Protein AF-A0A2S9FP49-F1 (afdb_monomer)

Secondary structure (DSSP, 8-state):
--HHHHHHHHHHHHT-SSTT-TTSBPTTT-PBPEEEE-SS-EEEE-HHHHHTTPPPPP-TTTTTT-

Solvent-accessible surface area (backbone atoms only — not comparable to full-atom values): 4067 Å² total; per-residue (Å²): 140,58,66,72,63,51,52,56,52,50,56,57,53,71,72,43,82,40,66,98,32,63,78,34,64,30,89,85,79,56,51,58,17,40,68,36,36,43,76,89,51,68,52,49,44,39,32,62,85,77,49,78,55,50,80,76,75,70,33,61,62,62,75,77,77,110

Nearest PDB structures (foldseek):
  1nnj-assembly1_A  TM=9.080E-01  e=5.355E-03  Lactococcus lactis
  1tdz-assembly1_A  TM=9.056E-01  e=8.595E-03  Lactococcus lactis
  4cis-assembly1_B  TM=9.047E-01  e=8.595E-03  Lactococcus cremoris
  1kfv-assembly2_B  TM=8.799E-01  e=8.595E-03  Lactococcus lactis
  1kfv-assembly1_A  TM=8.704E-01  e=9.196E-03  Lactococcus lactis

Structure (mmCIF, N/CA/C/O backbone):
data_AF-A0A2S9FP49-F1
#
_entry.id   AF-A0A2S9FP49-F1
#
loop_
_atom_site.group_PDB
_atom_site.id
_atom_site.type_symbol
_atom_site.label_atom_id
_atom_site.label_alt_id
_atom_site.label_comp_id
_atom_site.label_asym_id
_atom_site.label_entity_id
_atom_site.label_seq_id
_atom_site.pdbx_PDB_ins_code
_atom_site.Cartn_x
_atom_site.Cartn_y
_atom_site.Cartn_z
_atom_site.occupancy
_atom_site.B_iso_or_equiv
_atom_site.auth_seq_id
_atom_site.auth_comp_id
_atom_site.auth_asym_id
_atom_site.auth_atom_id
_atom_site.pdbx_PDB_model_num
ATOM 1 N N . VAL A 1 1 ? 17.601 -30.299 12.421 1.00 57.22 1 VAL A N 1
ATOM 2 C CA . VAL A 1 1 ? 17.874 -28.841 12.365 1.00 57.22 1 VAL A CA 1
ATOM 3 C C . VAL A 1 1 ? 16.794 -28.199 11.500 1.00 57.22 1 VAL A C 1
ATOM 5 O O . VAL A 1 1 ? 16.775 -28.471 10.312 1.00 57.22 1 VAL A O 1
ATOM 8 N N . GLY A 1 2 ? 15.817 -27.475 12.059 1.00 61.59 2 GLY A N 1
ATOM 9 C CA . GLY A 1 2 ? 14.738 -26.895 11.232 1.00 61.59 2 GLY A CA 1
ATOM 10 C C . GLY A 1 2 ? 13.579 -26.260 12.002 1.00 61.59 2 GLY A C 1
ATOM 11 O O . GLY A 1 2 ? 13.101 -25.200 11.614 1.00 61.59 2 GLY A O 1
ATOM 12 N N . GLN A 1 3 ? 13.188 -26.842 13.138 1.00 64.88 3 GLN A N 1
ATOM 13 C CA . GLN A 1 3 ? 12.056 -26.350 13.935 1.00 64.88 3 GLN A CA 1
ATOM 14 C C . GLN A 1 3 ? 12.333 -24.971 14.556 1.00 64.88 3 GLN A C 1
ATOM 16 O O . GLN A 1 3 ? 11.530 -24.064 14.381 1.00 64.88 3 GLN A O 1
ATOM 21 N N . GLY A 1 4 ? 13.512 -24.759 15.156 1.00 72.19 4 GLY A N 1
ATOM 22 C CA . GLY A 1 4 ? 13.871 -23.455 15.737 1.00 72.19 4 GLY A CA 1
ATOM 23 C C . GLY A 1 4 ? 13.906 -22.310 14.715 1.00 72.19 4 GLY A C 1
ATOM 24 O O . GLY A 1 4 ? 13.443 -21.209 14.992 1.00 72.19 4 GLY A O 1
ATOM 25 N N . ALA A 1 5 ? 14.373 -22.576 13.491 1.00 73.69 5 ALA A N 1
ATOM 26 C CA . ALA A 1 5 ? 14.377 -21.577 12.422 1.00 73.69 5 ALA A CA 1
ATOM 27 C C . ALA A 1 5 ? 12.962 -21.266 11.893 1.00 73.69 5 ALA A C 1
ATOM 29 O O . ALA A 1 5 ? 12.700 -20.140 11.466 1.00 73.69 5 ALA A O 1
ATOM 30 N N . ALA A 1 6 ? 12.050 -22.243 11.911 1.00 72.12 6 ALA A N 1
ATOM 31 C CA . ALA A 1 6 ? 10.659 -22.043 11.515 1.00 72.12 6 ALA A CA 1
ATOM 32 C C 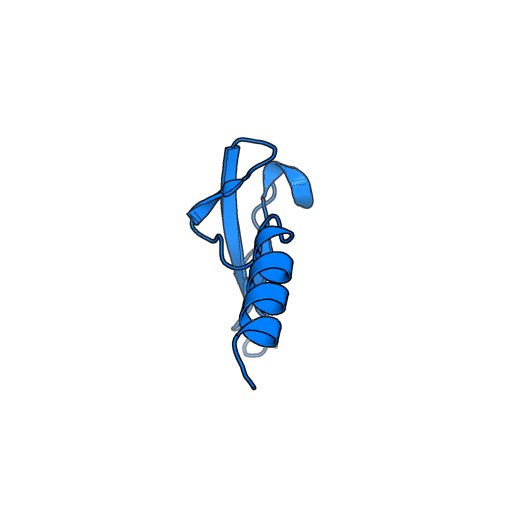. ALA A 1 6 ? 9.903 -21.163 12.524 1.00 72.12 6 ALA A C 1
ATOM 34 O O . ALA A 1 6 ? 9.197 -20.244 12.106 1.00 72.12 6 ALA A O 1
ATOM 35 N N . THR A 1 7 ? 10.113 -21.378 13.827 1.00 74.75 7 THR A N 1
ATOM 36 C CA . THR A 1 7 ? 9.512 -20.561 14.894 1.00 74.75 7 THR A CA 1
ATOM 37 C C . THR A 1 7 ? 9.939 -19.098 14.779 1.00 74.75 7 THR A C 1
ATOM 39 O O . THR A 1 7 ? 9.085 -18.225 14.638 1.00 74.75 7 THR A O 1
ATOM 42 N N . LEU A 1 8 ? 11.250 -18.848 14.655 1.00 77.56 8 LEU A N 1
ATOM 43 C CA . LEU A 1 8 ? 11.806 -17.498 14.491 1.00 77.56 8 LEU A CA 1
ATOM 44 C C . LEU A 1 8 ? 11.238 -16.763 13.261 1.00 77.56 8 LEU A C 1
ATOM 46 O O . LEU A 1 8 ? 10.974 -15.559 13.298 1.00 77.56 8 LEU A O 1
ATOM 50 N N . LYS A 1 9 ? 11.020 -17.475 12.145 1.00 72.94 9 LYS A N 1
ATOM 51 C CA . LYS A 1 9 ? 10.380 -16.906 10.945 1.00 72.94 9 LYS A CA 1
ATOM 52 C C . LYS A 1 9 ? 8.904 -16.568 11.179 1.00 72.94 9 LYS A C 1
ATOM 54 O O . LYS A 1 9 ? 8.439 -15.541 10.681 1.00 72.94 9 LYS A O 1
ATOM 59 N N . GLY A 1 10 ? 8.180 -17.417 11.907 1.00 71.94 10 GLY A N 1
ATOM 60 C CA . GLY A 1 10 ? 6.781 -17.194 12.275 1.00 71.94 10 GLY A CA 1
ATOM 61 C C . GLY A 1 10 ? 6.606 -15.956 13.153 1.00 71.94 10 GLY A C 1
ATOM 62 O O . GLY A 1 1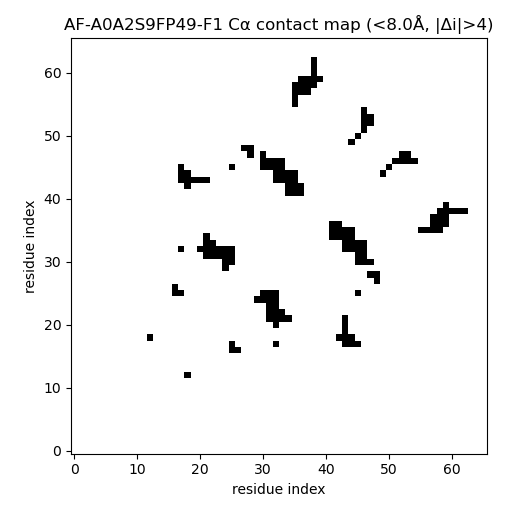0 ? 5.798 -15.088 12.825 1.00 71.94 10 GLY A O 1
ATOM 63 N N . GLU A 1 11 ? 7.427 -15.826 14.196 1.00 78.19 11 GLU A N 1
ATOM 64 C CA . GLU A 1 11 ? 7.436 -14.672 15.107 1.00 78.1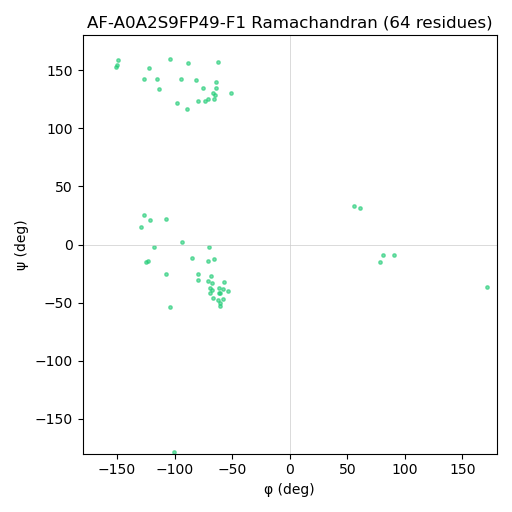9 11 GLU A CA 1
ATOM 65 C C . GLU A 1 11 ? 7.764 -13.363 14.379 1.00 78.19 11 GLU A C 1
ATOM 67 O O . GLU A 1 11 ? 7.104 -12.341 14.566 1.00 78.19 11 GLU A O 1
ATOM 72 N N . LYS A 1 12 ? 8.733 -13.3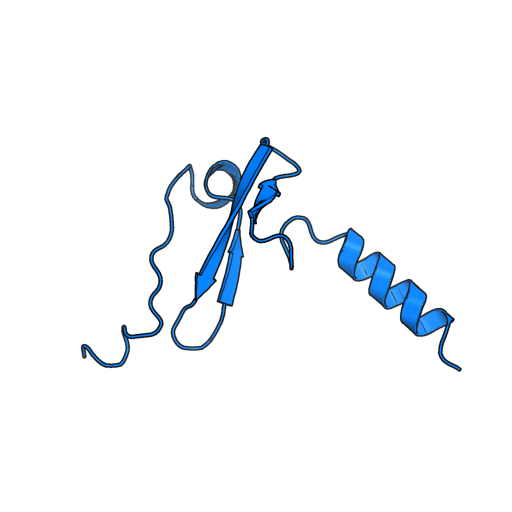87 13.456 1.00 74.94 12 LYS A N 1
ATOM 73 C CA . LYS A 1 12 ? 9.020 -12.215 12.621 1.00 74.94 12 LYS A CA 1
ATOM 74 C C . LYS A 1 12 ? 7.806 -11.805 11.784 1.00 74.94 12 LYS A C 1
ATOM 76 O O . LYS A 1 12 ? 7.536 -10.615 11.644 1.00 74.94 12 LYS A O 1
ATOM 81 N N . ARG A 1 13 ? 7.084 -12.770 11.202 1.00 73.94 13 ARG A N 1
ATOM 82 C CA . ARG A 1 13 ? 5.913 -12.491 10.356 1.00 73.94 13 ARG A CA 1
ATOM 83 C C . ARG A 1 13 ? 4.743 -11.939 11.171 1.00 73.94 13 ARG A C 1
ATOM 85 O O . ARG A 1 13 ? 4.059 -11.049 10.673 1.00 73.94 13 ARG A O 1
ATOM 92 N N . SER A 1 14 ? 4.530 -12.419 12.398 1.00 73.25 14 SER A N 1
ATOM 93 C CA . SER A 1 14 ? 3.455 -11.925 13.269 1.00 73.25 14 SER A CA 1
ATOM 94 C C . SER A 1 14 ? 3.687 -10.489 13.753 1.00 73.25 14 SER A C 1
ATOM 96 O O . SER A 1 14 ? 2.720 -9.759 13.952 1.00 73.25 14 SER A O 1
ATOM 98 N N . GLY A 1 15 ? 4.945 -10.042 13.855 1.00 80.12 15 GLY A N 1
ATOM 99 C CA . GLY A 1 15 ? 5.284 -8.653 14.189 1.00 80.12 15 GLY A CA 1
ATOM 100 C C . GLY A 1 15 ? 4.992 -7.622 13.085 1.00 80.12 15 GLY A C 1
ATOM 101 O O . GLY A 1 15 ? 4.980 -6.418 13.350 1.00 80.12 15 GLY A O 1
ATOM 102 N N . LEU A 1 16 ? 4.747 -8.049 11.840 1.00 88.81 16 LEU A N 1
ATOM 103 C CA . LEU A 1 16 ? 4.520 -7.141 10.711 1.00 88.81 16 LEU A CA 1
ATOM 104 C C . LEU A 1 16 ? 3.034 -6.780 10.574 1.00 88.81 16 LEU A C 1
ATOM 106 O O . LEU A 1 16 ? 2.194 -7.615 10.251 1.00 88.81 16 LEU A O 1
ATOM 110 N N . ARG A 1 17 ? 2.705 -5.494 10.749 1.00 93.19 17 ARG A N 1
ATOM 111 C CA . ARG A 1 17 ? 1.308 -5.018 10.820 1.00 93.19 17 ARG A CA 1
ATOM 112 C C . ARG A 1 17 ? 0.508 -5.120 9.521 1.00 93.19 17 ARG A C 1
ATOM 114 O O . ARG A 1 17 ? -0.704 -5.286 9.581 1.00 93.19 17 ARG A O 1
ATOM 121 N N . VAL A 1 18 ? 1.153 -4.961 8.365 1.00 96.75 18 VAL A N 1
ATOM 122 C CA . VAL A 1 18 ? 0.475 -4.920 7.049 1.00 96.75 18 VAL A CA 1
ATOM 123 C C . VAL A 1 18 ? 1.018 -5.939 6.053 1.00 96.75 18 VAL A C 1
ATOM 125 O O . VAL A 1 18 ? 0.368 -6.220 5.049 1.00 96.75 18 VAL A O 1
ATOM 128 N N . HIS A 1 19 ? 2.192 -6.512 6.322 1.00 95.62 19 HIS A N 1
ATOM 129 C CA . HIS A 1 19 ? 2.857 -7.391 5.371 1.00 95.62 19 HIS A CA 1
ATOM 130 C C . HIS A 1 19 ? 2.071 -8.690 5.154 1.00 95.62 19 HIS A C 1
ATOM 132 O O . HIS A 1 19 ? 1.710 -9.357 6.121 1.00 95.62 19 HIS A O 1
ATOM 138 N N . ALA A 1 20 ? 1.840 -9.061 3.892 1.00 93.62 20 ALA A N 1
ATOM 139 C CA . ALA A 1 20 ? 1.027 -10.212 3.486 1.00 93.62 20 ALA A CA 1
ATOM 140 C C . ALA A 1 20 ? -0.415 -10.194 4.042 1.00 93.62 20 ALA A C 1
ATOM 142 O O . ALA A 1 20 ? -0.983 -11.246 4.333 1.00 93.62 20 ALA A O 1
ATOM 143 N N . ARG A 1 21 ? -0.997 -8.997 4.207 1.00 95.38 21 ARG A N 1
ATOM 144 C CA . ARG A 1 21 ? -2.366 -8.789 4.711 1.00 95.38 21 ARG A CA 1
ATOM 145 C C . ARG A 1 21 ? -3.271 -8.028 3.736 1.00 95.38 21 ARG A C 1
ATOM 147 O O . ARG A 1 21 ? -4.257 -7.446 4.168 1.00 95.38 21 ARG A O 1
ATOM 154 N N . THR A 1 22 ? -2.949 -7.995 2.444 1.00 97.06 22 THR A N 1
ATOM 155 C CA . THR A 1 22 ? -3.795 -7.361 1.417 1.00 97.06 22 THR A CA 1
ATOM 156 C C . THR A 1 22 ? -5.235 -7.874 1.509 1.00 97.06 22 THR A C 1
ATOM 158 O O . THR A 1 22 ? -5.452 -9.080 1.573 1.00 97.06 22 THR A O 1
ATOM 161 N N . GLY A 1 23 ? -6.211 -6.966 1.541 1.00 96.94 23 GLY A N 1
ATOM 162 C CA . GLY A 1 23 ? -7.635 -7.290 1.686 1.00 96.94 23 GLY A CA 1
ATOM 163 C C . GLY A 1 23 ? -8.098 -7.559 3.122 1.00 96.94 23 GLY A C 1
ATOM 164 O O . GLY A 1 23 ? -9.298 -7.639 3.358 1.00 96.94 23 G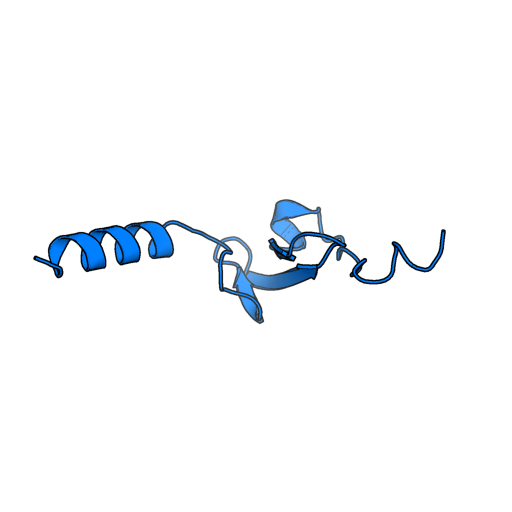LY A O 1
ATOM 165 N N . LEU A 1 24 ? -7.186 -7.662 4.094 1.00 97.56 24 LEU A N 1
ATOM 166 C CA . LEU A 1 24 ? -7.536 -7.822 5.506 1.00 97.56 24 LEU A CA 1
ATOM 167 C C . LEU A 1 24 ? -7.709 -6.459 6.196 1.00 97.56 24 LEU A C 1
ATOM 169 O O . LEU A 1 24 ? -7.098 -5.470 5.774 1.00 97.56 24 LEU A O 1
ATOM 173 N N . PRO A 1 25 ? -8.480 -6.399 7.297 1.00 97.94 25 PRO A N 1
ATOM 174 C CA . PRO A 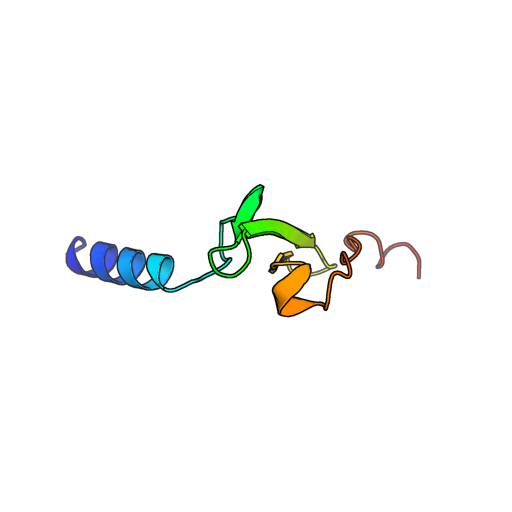1 25 ? -8.603 -5.183 8.089 1.00 97.94 25 PRO A CA 1
ATOM 175 C C . PRO A 1 25 ? -7.264 -4.792 8.724 1.00 97.94 25 PRO A C 1
ATOM 177 O O . PRO A 1 25 ? -6.495 -5.631 9.220 1.00 97.94 25 PRO A O 1
ATOM 180 N N . CYS A 1 26 ? -6.993 -3.490 8.722 1.00 97.12 26 CYS A N 1
ATOM 181 C CA . CYS A 1 26 ? -5.854 -2.882 9.385 1.00 97.12 26 CYS A CA 1
ATOM 182 C C . CYS A 1 26 ? -5.987 -3.076 10.902 1.00 97.12 26 CYS A C 1
ATOM 184 O O . CYS A 1 26 ? -7.006 -2.681 11.469 1.00 97.12 26 CYS A O 1
ATOM 186 N N . PRO A 1 27 ? -4.954 -3.590 11.596 1.00 95.38 27 PRO A N 1
ATOM 187 C CA . PRO A 1 27 ? -5.020 -3.826 13.040 1.00 95.38 27 PRO A CA 1
ATOM 188 C C . PRO A 1 27 ? -5.039 -2.538 13.885 1.00 95.38 27 PRO A C 1
ATOM 190 O O . PRO A 1 27 ? -5.079 -2.625 15.105 1.00 95.38 27 PRO A O 1
ATOM 193 N N . VAL A 1 28 ? -4.955 -1.356 13.259 1.00 96.12 28 VAL A N 1
ATOM 194 C CA . VAL A 1 28 ? -4.974 -0.052 13.942 1.00 96.12 28 VAL A CA 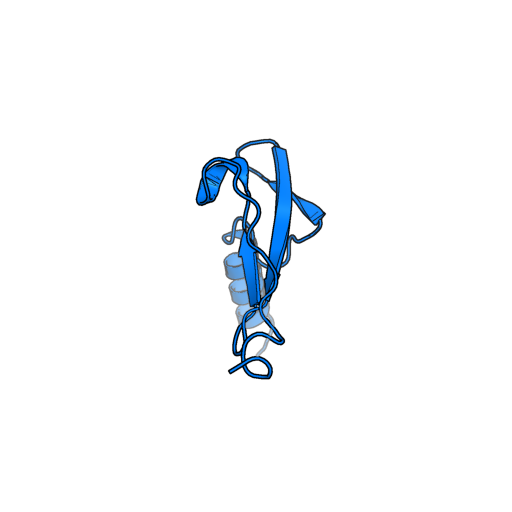1
ATOM 195 C C . VAL A 1 28 ? -6.327 0.639 13.776 1.00 96.12 28 VAL A C 1
ATOM 197 O O . VAL A 1 28 ? -6.931 1.020 14.769 1.00 96.12 28 VAL A O 1
ATOM 200 N N . CYS A 1 29 ? -6.805 0.806 12.538 1.00 97.38 29 CYS A N 1
ATOM 201 C CA . CYS A 1 29 ? -8.010 1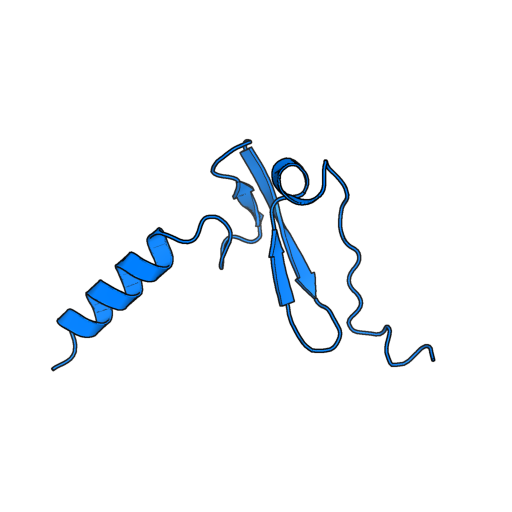.594 12.241 1.00 97.38 29 CYS A CA 1
ATOM 202 C C . CYS A 1 29 ? -9.163 0.797 11.612 1.00 97.38 29 CYS A C 1
ATOM 204 O O . CYS A 1 29 ? -10.203 1.378 11.324 1.00 97.38 29 CYS A O 1
ATOM 206 N N . GLY A 1 30 ? -8.988 -0.499 11.337 1.00 97.12 30 GLY A N 1
ATOM 207 C CA . GLY A 1 30 ? -10.012 -1.346 10.714 1.00 97.12 30 GLY A CA 1
ATOM 208 C C . GLY A 1 30 ? -10.178 -1.195 9.195 1.00 97.12 30 GLY A C 1
ATOM 209 O O . GLY A 1 30 ? -10.745 -2.093 8.579 1.00 97.12 30 GLY A O 1
ATOM 210 N N . ASP A 1 31 ? -9.648 -0.136 8.570 1.00 97.81 31 ASP A N 1
ATOM 211 C CA . ASP A 1 31 ? -9.704 0.036 7.108 1.00 97.81 31 ASP A CA 1
ATOM 212 C C . ASP A 1 31 ? -8.955 -1.089 6.371 1.00 97.81 31 ASP A C 1
ATOM 214 O O . ASP A 1 31 ? -8.061 -1.738 6.916 1.00 97.81 31 ASP A O 1
ATOM 218 N N . THR A 1 32 ? -9.307 -1.334 5.115 1.00 98.25 32 THR A N 1
ATOM 219 C CA . THR A 1 32 ? -8.738 -2.425 4.323 1.00 98.25 32 THR A CA 1
ATOM 220 C C . THR A 1 32 ? -7.286 -2.134 3.952 1.00 98.25 32 THR A C 1
ATOM 222 O O . THR A 1 32 ? -6.972 -1.128 3.311 1.00 98.25 32 THR A O 1
ATOM 225 N N . VAL A 1 33 ? -6.384 -3.058 4.287 1.00 98.12 33 VAL A N 1
ATOM 226 C CA . VAL A 1 33 ? -4.997 -3.019 3.811 1.00 98.12 33 VAL A CA 1
ATOM 227 C C . VAL A 1 33 ? -4.982 -3.230 2.296 1.00 98.12 33 VAL A C 1
ATOM 229 O O . VAL A 1 33 ? -5.497 -4.224 1.783 1.00 98.12 33 VAL A O 1
ATOM 232 N N . ARG A 1 34 ? -4.361 -2.302 1.569 1.00 97.69 34 ARG A N 1
ATOM 233 C CA . ARG A 1 34 ? -4.209 -2.340 0.111 1.00 97.69 34 ARG A CA 1
ATOM 234 C C . ARG A 1 34 ? -2.793 -2.730 -0.277 1.00 97.69 34 ARG A C 1
ATOM 236 O O . ARG A 1 34 ? -1.860 -2.570 0.503 1.00 97.69 34 ARG A O 1
ATOM 243 N N . GLU A 1 35 ? -2.631 -3.194 -1.506 1.00 97.06 35 GLU A N 1
ATOM 244 C CA . GLU A 1 35 ? -1.328 -3.409 -2.128 1.00 97.06 35 GLU A CA 1
ATOM 245 C C . GLU A 1 35 ? -1.173 -2.463 -3.313 1.00 97.06 35 GLU A C 1
ATOM 247 O O . GLU A 1 35 ? -2.135 -2.187 -4.029 1.00 97.06 35 GLU A O 1
ATOM 252 N N . VAL A 1 36 ? 0.037 -1.951 -3.504 1.00 95.50 36 VAL A N 1
ATOM 253 C CA . VAL A 1 36 ? 0.418 -1.182 -4.687 1.00 95.50 36 VAL A CA 1
ATOM 254 C C . VAL A 1 36 ? 1.665 -1.804 -5.289 1.00 95.50 36 VAL A C 1
ATOM 256 O O . VAL A 1 36 ? 2.556 -2.247 -4.560 1.00 95.50 36 VAL A O 1
ATOM 259 N N . SER A 1 37 ? 1.740 -1.834 -6.618 1.00 93.44 37 SER A N 1
ATOM 260 C CA . SER A 1 37 ? 2.965 -2.198 -7.317 1.00 93.44 37 SER A CA 1
ATOM 261 C C . SER A 1 37 ? 3.536 -1.014 -8.086 1.00 93.44 37 SER A C 1
ATOM 263 O O . SER A 1 37 ? 2.848 -0.292 -8.806 1.00 93.44 37 SER A O 1
ATOM 265 N N . PHE A 1 38 ? 4.836 -0.833 -7.923 1.00 88.25 38 PHE A N 1
ATOM 266 C CA . PHE A 1 38 ? 5.693 0.037 -8.708 1.00 88.25 38 PHE A CA 1
ATOM 267 C C . PHE A 1 38 ? 6.464 -0.805 -9.731 1.00 88.25 38 PHE A C 1
ATOM 269 O O . PHE A 1 38 ? 6.288 -2.020 -9.809 1.00 88.25 38 PHE A O 1
ATOM 276 N N . ALA A 1 39 ? 7.319 -0.159 -10.523 1.00 86.31 39 ALA A N 1
ATOM 277 C CA . ALA A 1 39 ? 8.077 -0.817 -11.586 1.00 86.31 39 ALA A CA 1
ATOM 278 C C . ALA A 1 39 ? 8.952 -1.990 -11.097 1.00 86.31 39 ALA A C 1
ATOM 280 O O . ALA A 1 39 ? 9.172 -2.939 -11.839 1.00 86.31 39 ALA A O 1
ATOM 281 N N . ASP A 1 40 ? 9.463 -1.910 -9.871 1.00 86.00 40 ASP A N 1
ATOM 282 C CA . ASP A 1 40 ? 10.480 -2.809 -9.316 1.00 86.00 40 ASP A CA 1
ATOM 283 C C . ASP A 1 40 ? 10.051 -3.507 -8.018 1.00 86.00 40 ASP A C 1
ATOM 285 O O . ASP A 1 40 ? 10.703 -4.446 -7.569 1.00 86.00 40 ASP A O 1
ATOM 289 N N . LYS A 1 41 ? 8.975 -3.037 -7.384 1.00 90.06 41 LYS A N 1
ATOM 290 C CA . LYS A 1 41 ? 8.567 -3.487 -6.051 1.00 90.06 41 LYS A CA 1
ATOM 291 C C . LYS A 1 41 ? 7.070 -3.385 -5.848 1.00 90.06 41 LYS A C 1
ATOM 293 O O . LYS A 1 41 ? 6.420 -2.499 -6.395 1.00 90.06 41 LYS A O 1
ATOM 298 N N . SER A 1 42 ? 6.549 -4.232 -4.977 1.00 93.81 42 SER A N 1
ATOM 299 C CA . SER A 1 42 ? 5.207 -4.106 -4.423 1.00 93.81 42 SER A CA 1
ATOM 300 C C . SER A 1 42 ? 5.275 -4.026 -2.905 1.00 93.81 42 SER A C 1
ATOM 302 O O . SER A 1 42 ? 6.210 -4.528 -2.277 1.00 93.81 42 SER A O 1
ATOM 304 N N . PHE A 1 43 ? 4.297 -3.355 -2.305 1.00 94.94 43 PHE A N 1
ATOM 305 C CA . PHE A 1 43 ? 4.144 -3.343 -0.856 1.00 94.94 43 PHE A CA 1
ATOM 306 C C . PHE A 1 43 ? 2.684 -3.188 -0.448 1.00 94.94 43 PHE A C 1
ATOM 308 O O . PHE A 1 43 ? 1.864 -2.625 -1.178 1.00 94.94 43 PHE A O 1
ATOM 315 N N . GLN A 1 44 ? 2.381 -3.675 0.755 1.00 97.19 44 GLN A N 1
ATOM 316 C CA . GLN A 1 44 ? 1.085 -3.507 1.396 1.00 97.19 44 GLN A CA 1
ATOM 317 C C . GLN A 1 44 ? 1.085 -2.294 2.330 1.00 97.19 44 GLN A C 1
ATOM 319 O O . GLN A 1 44 ? 2.065 -2.048 3.032 1.00 97.19 44 GLN A O 1
ATOM 324 N N . TYR A 1 45 ? -0.021 -1.555 2.377 1.00 97.56 45 TYR A N 1
ATOM 325 C CA . TYR A 1 45 ? -0.187 -0.371 3.217 1.00 97.56 45 TYR A CA 1
ATOM 326 C C . TYR A 1 45 ? -1.649 -0.185 3.646 1.00 97.56 45 TYR A C 1
ATOM 328 O O . TYR A 1 45 ? -2.570 -0.696 3.015 1.00 97.56 45 TYR A O 1
ATOM 336 N N . CYS A 1 46 ? -1.872 0.560 4.728 1.00 98.19 46 CYS A N 1
ATOM 337 C CA . CYS A 1 46 ? -3.206 1.020 5.122 1.00 98.19 46 CYS A CA 1
ATOM 338 C C . CYS A 1 46 ? -3.405 2.465 4.633 1.00 98.19 46 CYS A C 1
ATOM 340 O O . CYS A 1 46 ? -2.614 3.321 5.050 1.00 98.19 46 CYS A O 1
ATOM 342 N N . PRO A 1 47 ? -4.425 2.762 3.801 1.00 97.88 47 PRO A N 1
ATOM 343 C CA . PRO A 1 47 ? -4.660 4.113 3.301 1.00 97.88 47 PRO A CA 1
ATOM 344 C C . PRO A 1 47 ? -4.870 5.131 4.425 1.00 97.88 47 PRO A C 1
ATOM 346 O O . PRO A 1 47 ? -4.220 6.173 4.436 1.00 97.88 47 PRO A O 1
ATOM 349 N N . THR A 1 48 ? -5.710 4.823 5.418 1.00 97.94 48 THR A N 1
ATOM 350 C CA . THR A 1 48 ? -5.970 5.745 6.536 1.00 97.94 48 THR A CA 1
ATOM 351 C C . THR A 1 48 ? -4.700 6.062 7.327 1.00 97.94 48 THR A C 1
ATOM 353 O O . THR A 1 48 ? -4.367 7.228 7.515 1.00 97.94 48 THR A O 1
ATOM 356 N N . CYS A 1 49 ? -3.968 5.037 7.778 1.00 98.00 49 CYS A N 1
ATOM 357 C CA . CYS A 1 49 ? -2.863 5.230 8.720 1.00 98.00 49 CYS A CA 1
ATOM 358 C C . CYS A 1 49 ? -1.563 5.726 8.079 1.00 98.00 49 CYS A C 1
ATOM 360 O O . CYS A 1 49 ? -0.774 6.365 8.764 1.00 98.00 49 CYS A O 1
ATOM 362 N N . GLN A 1 50 ? -1.283 5.373 6.819 1.00 97.56 50 GLN A N 1
ATOM 363 C CA . GLN A 1 50 ? 0.039 5.620 6.219 1.00 97.56 50 GLN A CA 1
ATOM 364 C C . GLN A 1 50 ? 0.041 6.746 5.189 1.00 97.56 50 GLN A C 1
ATOM 366 O O . GLN A 1 50 ? 1.080 7.357 4.957 1.00 97.56 50 GLN A O 1
ATOM 371 N N . THR A 1 51 ? -1.100 7.019 4.559 1.00 96.75 51 THR A N 1
ATOM 372 C CA . THR A 1 51 ? -1.197 7.990 3.462 1.00 96.75 51 THR A CA 1
ATOM 373 C C . THR A 1 51 ? -2.315 9.011 3.678 1.00 96.75 51 THR A C 1
ATOM 375 O O . THR A 1 51 ? -2.707 9.693 2.732 1.00 96.75 51 THR A O 1
ATOM 378 N N . GLY A 1 52 ? -2.843 9.127 4.904 1.00 96.00 52 GLY A N 1
ATOM 379 C CA . GLY A 1 52 ? -3.893 10.093 5.247 1.00 96.00 52 GLY A CA 1
ATOM 380 C C . GLY A 1 52 ? -5.191 9.881 4.461 1.00 96.00 52 GLY A C 1
ATOM 381 O O . GLY A 1 52 ? -5.862 10.840 4.104 1.00 96.00 52 GLY A O 1
ATOM 382 N N . GLY A 1 53 ? -5.504 8.632 4.113 1.00 95.62 53 GLY A N 1
ATOM 383 C CA . GLY A 1 53 ? -6.666 8.250 3.307 1.00 95.62 53 GLY A CA 1
ATOM 384 C C . GLY A 1 53 ? -6.408 8.194 1.798 1.00 95.62 53 GLY A C 1
ATOM 385 O O . GLY A 1 53 ? -7.246 7.686 1.054 1.00 95.62 53 GLY A O 1
ATOM 386 N N . LYS A 1 54 ? -5.250 8.652 1.307 1.00 96.38 54 LYS A N 1
ATOM 387 C CA . LYS A 1 54 ? -4.947 8.622 -0.130 1.00 96.38 54 LYS A CA 1
ATOM 388 C C . LYS A 1 54 ? -4.645 7.204 -0.617 1.00 96.38 54 LYS A C 1
ATOM 390 O O . LYS A 1 54 ? -3.686 6.575 -0.169 1.00 96.38 54 LYS A O 1
ATOM 395 N N . VAL A 1 55 ? -5.388 6.737 -1.617 1.00 95.19 55 VAL A N 1
ATOM 396 C CA . VAL A 1 55 ? -5.084 5.478 -2.312 1.00 95.19 55 VAL A CA 1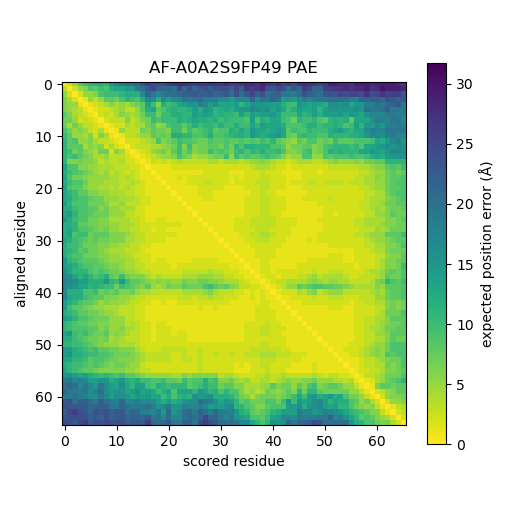
ATOM 397 C C . VAL A 1 55 ? -3.970 5.716 -3.337 1.00 95.19 55 VAL A C 1
ATOM 399 O O . VAL A 1 55 ? -4.069 6.587 -4.202 1.00 95.19 55 VAL A O 1
ATOM 402 N N . LEU A 1 56 ? -2.882 4.957 -3.219 1.00 93.75 56 LEU A N 1
ATOM 403 C CA . LEU A 1 56 ? -1.758 4.961 -4.153 1.00 93.75 56 LEU A CA 1
ATOM 404 C C . LEU A 1 56 ? -2.137 4.223 -5.444 1.00 93.75 56 LEU A C 1
ATOM 406 O O . LEU A 1 56 ? -2.698 3.130 -5.394 1.00 93.75 56 LEU A O 1
ATOM 410 N N . ALA A 1 57 ? -1.808 4.819 -6.590 1.00 90.19 57 ALA A N 1
ATOM 411 C CA . ALA A 1 57 ? -2.052 4.230 -7.903 1.00 90.19 57 ALA A CA 1
ATOM 412 C C . ALA A 1 57 ? -0.969 3.208 -8.268 1.00 90.19 57 ALA A C 1
ATOM 414 O O . ALA A 1 57 ? 0.216 3.448 -8.019 1.00 90.19 57 ALA A O 1
ATOM 415 N N . ASP A 1 58 ? -1.375 2.110 -8.906 1.00 85.00 58 ASP A N 1
ATOM 416 C CA . ASP A 1 58 ? -0.447 1.146 -9.491 1.00 85.00 58 ASP A CA 1
ATOM 417 C C . ASP A 1 58 ? 0.351 1.794 -10.629 1.00 85.00 58 ASP A C 1
ATOM 419 O O . ASP A 1 58 ? -0.190 2.529 -11.459 1.00 85.00 58 ASP A O 1
ATOM 423 N N . ARG A 1 59 ? 1.664 1.563 -10.638 1.00 83.38 59 ARG A N 1
ATOM 424 C CA . ARG A 1 59 ? 2.600 2.152 -11.602 1.00 83.38 59 ARG A CA 1
ATOM 425 C C . ARG A 1 59 ? 3.449 1.094 -12.304 1.00 83.38 59 ARG A C 1
ATOM 427 O O . ARG A 1 59 ? 4.528 1.420 -12.792 1.00 83.38 59 ARG A O 1
ATOM 434 N N . ARG A 1 60 ? 2.983 -0.158 -12.415 1.00 77.56 60 ARG A N 1
ATOM 435 C CA . ARG A 1 60 ? 3.712 -1.221 -13.141 1.00 77.56 60 ARG A CA 1
ATOM 436 C C . ARG A 1 60 ? 4.080 -0.807 -14.571 1.00 77.56 60 ARG A C 1
ATOM 438 O O . ARG A 1 60 ? 5.198 -1.045 -15.013 1.00 77.56 60 ARG A O 1
ATOM 445 N N . MET A 1 61 ? 3.174 -0.110 -15.258 1.00 69.19 61 MET A N 1
ATOM 446 C CA . MET A 1 61 ? 3.351 0.309 -16.656 1.00 69.19 61 MET A CA 1
ATOM 447 C C . MET A 1 61 ? 3.929 1.723 -16.818 1.00 69.19 61 MET A C 1
ATOM 449 O O . MET A 1 61 ? 4.133 2.168 -17.943 1.00 69.19 61 MET A O 1
ATOM 453 N N . SER A 1 62 ? 4.261 2.444 -15.735 1.00 66.25 62 SER A N 1
ATOM 454 C CA . SER A 1 62 ? 4.758 3.829 -15.853 1.00 66.25 62 SER A CA 1
ATOM 455 C C . SER A 1 62 ? 6.116 3.941 -16.556 1.00 66.25 62 SER A C 1
ATOM 457 O O . SER A 1 62 ? 6.551 5.040 -16.884 1.00 66.25 62 SER A O 1
ATOM 459 N N . ARG A 1 63 ? 6.819 2.818 -16.754 1.00 62.34 63 ARG A N 1
ATOM 460 C CA . ARG A 1 63 ? 8.067 2.761 -17.525 1.00 62.34 63 ARG A CA 1
ATOM 461 C C . ARG A 1 63 ? 7.833 2.725 -19.040 1.00 62.34 63 ARG A C 1
ATOM 463 O O . ARG A 1 63 ? 8.719 3.147 -19.765 1.00 62.34 63 ARG A O 1
ATOM 470 N N . LEU A 1 64 ? 6.671 2.248 -19.497 1.00 63.19 64 LEU A N 1
ATOM 471 C CA . LEU A 1 64 ? 6.321 2.135 -20.922 1.00 63.19 64 LEU A CA 1
ATOM 472 C C . LEU A 1 64 ? 5.750 3.434 -21.511 1.00 63.19 64 LEU A C 1
ATOM 474 O O . LEU A 1 64 ? 5.584 3.532 -22.717 1.00 63.19 64 LEU A O 1
ATOM 478 N N . LEU A 1 65 ? 5.424 4.403 -20.654 1.00 63.38 65 LEU A N 1
ATOM 479 C CA . LEU A 1 65 ? 4.810 5.683 -21.020 1.00 63.38 65 LEU A CA 1
ATOM 480 C C . LEU A 1 65 ? 5.802 6.859 -20.906 1.00 63.38 65 LEU A C 1
ATOM 482 O O . LEU A 1 65 ? 5.375 7.994 -20.703 1.00 63.38 65 LEU A O 1
ATOM 486 N N . LYS A 1 66 ? 7.113 6.580 -20.948 1.00 56.94 66 LYS A N 1
ATOM 487 C CA . LYS A 1 66 ? 8.161 7.599 -21.106 1.00 56.94 66 LYS A CA 1
ATOM 488 C C . LYS A 1 66 ? 8.555 7.722 -22.567 1.00 56.94 66 LYS A C 1
ATOM 490 O O . LYS A 1 66 ? 8.669 6.656 -23.207 1.00 56.94 66 LYS A O 1
#

Radius of gyration: 15.37 Å; Cα contacts (8 Å, |Δi|>4): 82; chains: 1; bounding box: 28×39×37 Å

Foldseek 3Di:
DPPVVVVVVVVVVVPDQFFPQAQAAGPPPGAGWHKEAACPDIDIDGCCPPVVNDDDHHHVCVVVVD

Mean predicted aligned error: 6.89 Å

pLDDT: mean 86.48, std 12.74, range [56.94, 98.25]

Sequence (66 aa):
VGQGAATLKGEKRSGLRVHARTGLPCPVCGDTVREVSFADKSFQYCPTCQTGGKVLADRRMSRLLK